Protein AF-A0A7R9A5R8-F1 (afdb_monomer_lite)

InterPro domains:
  IPR000949 ELM2 domain [PF01448] (22-69)
  IPR000949 ELM2 domain [PS51156] (19-114)
  IPR000949 ELM2 domain [SM01189] (21-73)
  IPR009057 Homedomain-like superfamily [SSF46689] (107-167)
  IPR017884 SANT domain [PS51293] (124-168)
  IPR040138 Mesoderm induction early response protein/metastasis-associated protein [PTHR10865] (18-168)

Sequence (168 aa):
MKKSKRGRNSIMGEHSRQTQAMIGPDYQAEIPIGSSSYEEVPSYENEDALMWDPSALAERDVEDYLQQVASSSLTSPTPDIVSYPVPDNEEALYQLLKCGHNTEEALRRRRINPYPRASPLSLWAKEECEAFECGLRMFGKKFYLIQQYKVRTRSIGELINFYYLWKT

Structure (mmCIF, N/CA/C/O backbone):
data_AF-A0A7R9A5R8-F1
#
_entry.id   AF-A0A7R9A5R8-F1
#
loop_
_atom_site.group_PDB
_atom_site.id
_atom_site.type_symbol
_atom_site.label_atom_id
_atom_site.label_alt_id
_atom_site.label_comp_id
_atom_site.label_asym_id
_atom_site.label_entity_id
_atom_site.label_seq_id
_atom_site.pdbx_PDB_ins_code
_atom_site.Cartn_x
_atom_site.Cartn_y
_atom_site.Cartn_z
_atom_site.occupancy
_atom_site.B_iso_or_equiv
_atom_site.auth_seq_id
_atom_site.auth_comp_id
_atom_site.auth_asym_id
_atom_site.auth_atom_id
_atom_site.pdbx_PDB_model_num
ATOM 1 N N . MET A 1 1 ? 35.616 -40.389 -52.845 1.00 40.28 1 MET A N 1
ATOM 2 C CA . MET A 1 1 ? 35.418 -40.319 -51.380 1.00 40.28 1 MET A CA 1
ATOM 3 C C . MET A 1 1 ? 34.883 -38.949 -50.968 1.00 40.28 1 MET A C 1
ATOM 5 O O . MET A 1 1 ? 35.447 -37.935 -51.342 1.00 40.28 1 MET A O 1
ATOM 9 N N . LYS A 1 2 ? 33.750 -38.986 -50.257 1.00 38.41 2 LYS A N 1
ATOM 10 C CA . LYS A 1 2 ? 33.126 -38.043 -49.306 1.00 38.41 2 LYS A CA 1
ATOM 11 C C . LYS A 1 2 ? 33.614 -36.578 -49.266 1.00 38.41 2 LYS A C 1
ATOM 13 O O . LYS A 1 2 ? 34.670 -36.275 -48.722 1.00 38.41 2 LYS A O 1
ATOM 18 N N . LYS A 1 3 ? 32.733 -35.663 -49.695 1.00 34.41 3 LYS A N 1
ATOM 19 C CA . LYS A 1 3 ? 32.699 -34.264 -49.235 1.00 34.41 3 LYS A CA 1
ATOM 20 C C . LYS A 1 3 ? 32.098 -34.231 -47.823 1.00 34.41 3 LYS A C 1
ATOM 22 O O . LYS A 1 3 ? 31.006 -34.748 -47.620 1.00 34.41 3 LYS A O 1
ATOM 27 N N . SER A 1 4 ? 32.791 -33.613 -46.871 1.00 41.12 4 SER A N 1
ATOM 28 C CA . SER A 1 4 ? 32.243 -33.230 -45.566 1.00 41.12 4 SER A CA 1
ATOM 29 C C . SER A 1 4 ? 32.617 -31.776 -45.313 1.00 41.12 4 SER A C 1
ATOM 31 O O . SER A 1 4 ? 33.777 -31.457 -45.061 1.00 41.12 4 SER A O 1
ATOM 33 N N . LYS A 1 5 ? 31.639 -30.877 -45.431 1.00 41.69 5 LYS A N 1
ATOM 34 C CA . LYS A 1 5 ? 31.711 -29.538 -44.851 1.00 41.69 5 LYS A CA 1
ATOM 35 C C . LYS A 1 5 ? 30.394 -29.248 -44.147 1.00 41.69 5 LYS A C 1
ATOM 37 O O . LYS A 1 5 ? 29.316 -29.462 -44.687 1.00 41.69 5 LYS A O 1
ATOM 42 N N . ARG A 1 6 ? 30.573 -28.821 -42.899 1.00 39.94 6 ARG A N 1
ATOM 43 C CA . ARG A 1 6 ? 29.598 -28.432 -41.885 1.00 39.94 6 ARG A CA 1
ATOM 44 C C . ARG A 1 6 ? 28.445 -27.598 -42.442 1.00 39.94 6 ARG A C 1
ATOM 46 O O . ARG A 1 6 ? 28.674 -26.593 -43.101 1.00 39.94 6 ARG A O 1
ATOM 53 N N . GLY A 1 7 ? 27.246 -27.956 -42.000 1.00 33.12 7 GLY A N 1
ATOM 54 C CA . GLY A 1 7 ? 26.079 -27.088 -41.923 1.00 33.12 7 GLY A CA 1
ATOM 55 C C . GLY A 1 7 ? 25.292 -27.445 -40.665 1.00 33.12 7 GLY A C 1
ATOM 56 O O . GLY A 1 7 ? 24.243 -28.067 -40.748 1.00 33.12 7 GLY A O 1
ATOM 57 N N . ARG A 1 8 ? 25.838 -27.134 -39.481 1.00 46.28 8 ARG A N 1
ATOM 58 C CA . ARG A 1 8 ? 25.003 -26.952 -38.288 1.00 46.28 8 ARG A CA 1
ATOM 59 C C . ARG A 1 8 ? 24.544 -25.507 -38.339 1.00 46.28 8 ARG A C 1
ATOM 61 O O . ARG A 1 8 ? 25.403 -24.635 -38.367 1.00 46.28 8 ARG A O 1
ATOM 68 N N . ASN A 1 9 ? 23.236 -25.312 -38.437 1.00 36.28 9 ASN A N 1
ATOM 69 C CA . ASN A 1 9 ? 22.457 -24.270 -37.771 1.00 36.28 9 ASN A CA 1
ATOM 70 C C . ASN A 1 9 ? 21.032 -24.349 -38.323 1.00 36.28 9 ASN A C 1
ATOM 72 O O . ASN A 1 9 ? 20.719 -23.765 -39.352 1.00 36.28 9 ASN A O 1
ATOM 76 N N . SER A 1 10 ? 20.181 -25.096 -37.627 1.00 33.59 10 SER A N 1
ATOM 77 C CA . SER A 1 10 ? 18.735 -24.900 -37.684 1.00 33.59 10 SER A CA 1
ATOM 78 C C . SER A 1 10 ? 18.263 -24.799 -36.242 1.00 33.59 10 SER A C 1
ATOM 80 O O . SER A 1 10 ? 17.743 -25.749 -35.669 1.00 33.59 10 SER A O 1
ATOM 82 N N . ILE A 1 11 ? 18.569 -23.665 -35.617 1.00 50.75 11 ILE A N 1
ATOM 83 C CA . ILE A 1 11 ? 17.882 -23.223 -34.410 1.00 50.75 11 ILE A CA 1
ATOM 84 C C . ILE A 1 11 ? 16.977 -22.110 -34.898 1.00 50.75 11 ILE A C 1
ATOM 86 O O . ILE A 1 11 ? 17.493 -21.088 -35.331 1.00 50.75 11 ILE A O 1
ATOM 90 N N . MET A 1 12 ? 15.680 -22.386 -34.910 1.00 40.03 12 MET A N 1
ATOM 91 C CA . MET A 1 12 ? 14.535 -21.484 -34.737 1.00 40.03 12 MET A CA 1
ATOM 92 C C . MET A 1 12 ? 13.320 -22.414 -34.832 1.00 40.03 12 MET A C 1
ATOM 94 O O . MET A 1 12 ? 12.618 -22.468 -35.835 1.00 40.03 12 MET A O 1
ATOM 98 N N . GLY A 1 13 ? 13.169 -23.268 -33.815 1.00 41.03 13 GLY A N 1
ATOM 99 C CA . GLY A 1 13 ? 11.920 -23.981 -33.597 1.00 41.03 13 GLY A CA 1
ATOM 100 C C . GLY A 1 13 ? 10.942 -22.976 -33.018 1.00 41.03 13 GLY A C 1
ATOM 101 O O . GLY A 1 13 ? 11.102 -22.549 -31.876 1.00 41.03 13 GLY A O 1
ATOM 102 N N . GLU A 1 14 ? 9.993 -22.546 -33.839 1.00 49.47 14 GLU A N 1
ATOM 103 C CA . GLU A 1 14 ? 8.818 -21.807 -33.406 1.00 49.47 14 GLU A CA 1
ATOM 104 C C . GLU A 1 14 ? 8.181 -22.555 -32.230 1.00 49.47 14 GLU A C 1
ATOM 106 O O . GLU A 1 14 ? 7.737 -23.694 -32.373 1.00 49.47 14 GLU A O 1
ATOM 111 N N . HIS A 1 15 ? 8.134 -21.933 -31.051 1.00 53.66 15 HIS A N 1
ATOM 112 C CA . HIS A 1 15 ? 7.271 -22.415 -29.981 1.00 53.66 15 HIS A CA 1
ATOM 113 C C . HIS A 1 15 ? 5.828 -22.130 -30.398 1.00 53.66 15 HIS A C 1
ATOM 115 O O . HIS A 1 15 ? 5.248 -21.102 -30.043 1.00 53.66 15 HIS A O 1
ATOM 121 N N . SER A 1 16 ? 5.251 -23.043 -31.184 1.00 58.38 16 SER A N 1
ATOM 122 C CA . SER A 1 16 ? 3.808 -23.147 -31.340 1.00 58.38 16 SER A CA 1
ATOM 123 C C . SER A 1 16 ? 3.234 -23.232 -29.932 1.00 58.38 16 SER A C 1
ATOM 125 O O . SER A 1 16 ? 3.482 -24.208 -29.220 1.00 58.38 16 SER A O 1
ATOM 127 N N . ARG A 1 17 ? 2.528 -22.189 -29.489 1.00 64.75 17 ARG A N 1
ATOM 128 C CA . ARG A 1 17 ? 1.770 -22.246 -28.241 1.00 64.75 17 ARG A CA 1
ATOM 129 C C . ARG A 1 17 ? 0.797 -23.407 -28.392 1.00 64.75 17 ARG A C 1
ATOM 131 O O . ARG A 1 17 ? -0.148 -23.301 -29.168 1.00 64.75 17 ARG A O 1
ATOM 138 N N . GLN A 1 18 ? 1.071 -24.525 -27.723 1.00 67.38 18 GLN A N 1
ATOM 139 C CA . GLN A 1 18 ? 0.125 -25.626 -27.636 1.00 67.38 18 GLN A CA 1
ATOM 140 C C . GLN A 1 18 ? -1.120 -25.070 -26.949 1.00 67.38 18 GLN A C 1
ATOM 142 O O . GLN A 1 18 ? -1.114 -24.760 -25.764 1.00 67.38 18 GLN A O 1
ATOM 147 N N . THR A 1 19 ? -2.169 -24.859 -27.738 1.00 77.56 19 THR A N 1
ATOM 148 C CA . THR A 1 19 ? -3.493 -24.426 -27.276 1.00 77.56 19 THR A CA 1
ATOM 149 C C . THR A 1 19 ? -4.305 -25.592 -26.715 1.00 77.56 19 THR A C 1
ATOM 151 O O . THR A 1 19 ? -5.432 -25.400 -26.266 1.00 77.56 19 THR A O 1
ATOM 154 N N . GLN A 1 20 ? -3.745 -26.803 -26.753 1.00 83.69 20 GLN A N 1
ATOM 155 C CA . GLN A 1 20 ? -4.365 -28.021 -26.263 1.00 83.69 20 GLN A CA 1
ATOM 156 C C . GLN A 1 20 ? -3.896 -28.317 -24.838 1.00 83.69 20 GLN A C 1
ATOM 158 O O . GLN A 1 20 ? -2.710 -28.201 -24.531 1.00 83.69 20 GLN A O 1
ATOM 163 N N . ALA A 1 21 ? -4.838 -28.710 -23.977 1.00 86.94 21 ALA A N 1
ATOM 164 C CA . ALA A 1 21 ? -4.542 -29.108 -22.608 1.00 86.94 21 ALA A CA 1
ATOM 165 C C . ALA A 1 21 ? -3.580 -30.305 -22.587 1.00 86.94 21 ALA A C 1
ATOM 167 O O . ALA A 1 21 ? -3.807 -31.308 -23.268 1.00 86.94 21 ALA A O 1
ATOM 168 N N . MET A 1 22 ? -2.514 -30.185 -21.800 1.00 90.12 22 MET A N 1
ATOM 169 C CA . MET A 1 22 ? -1.515 -31.235 -21.628 1.00 90.12 22 MET A CA 1
ATOM 170 C C . MET A 1 22 ? -1.990 -32.216 -20.551 1.00 90.12 22 MET A C 1
ATOM 172 O O . MET A 1 22 ? -2.432 -31.803 -19.481 1.00 90.12 22 MET A O 1
ATOM 176 N N . ILE A 1 23 ? -1.928 -33.513 -20.852 1.00 89.56 23 ILE A N 1
ATOM 177 C CA . ILE A 1 23 ? -2.365 -34.603 -19.972 1.00 89.56 23 ILE A CA 1
ATOM 178 C C . ILE A 1 23 ? -1.139 -35.474 -19.697 1.00 89.56 23 ILE A C 1
ATOM 180 O O . ILE A 1 23 ? -0.486 -35.930 -20.634 1.00 89.56 23 ILE A O 1
ATOM 184 N N . GLY A 1 24 ? -0.823 -35.694 -18.426 1.00 88.81 24 GLY A N 1
ATOM 185 C CA . GLY A 1 24 ? 0.308 -36.495 -17.969 1.00 88.81 24 GLY A CA 1
ATOM 186 C C . GLY A 1 24 ? 0.741 -36.096 -16.552 1.00 88.81 24 GLY A C 1
ATOM 187 O O . GLY A 1 24 ? 0.438 -34.980 -16.124 1.00 88.81 24 GLY A O 1
ATOM 188 N N . PRO A 1 25 ? 1.461 -36.971 -15.832 1.00 88.44 25 PRO A N 1
ATOM 189 C CA . PRO A 1 25 ? 1.877 -36.730 -14.447 1.00 88.44 25 PRO A CA 1
ATOM 190 C C . PRO A 1 25 ? 2.702 -35.443 -14.275 1.00 88.44 25 PRO A C 1
ATOM 192 O O . PRO A 1 25 ? 2.619 -34.807 -13.236 1.00 88.44 25 PRO A O 1
ATOM 195 N N . ASP A 1 26 ? 3.413 -35.001 -15.319 1.00 91.69 26 ASP A N 1
ATOM 196 C CA . ASP A 1 26 ? 4.170 -33.738 -15.325 1.00 91.69 26 ASP A CA 1
ATOM 197 C C . ASP A 1 26 ? 3.283 -32.480 -15.460 1.00 91.69 26 ASP A C 1
ATOM 199 O O . ASP A 1 26 ? 3.764 -31.353 -15.340 1.00 91.69 26 ASP A O 1
ATOM 203 N N . TYR A 1 27 ? 1.993 -32.659 -15.754 1.00 90.38 27 TYR A N 1
ATOM 204 C CA . TYR A 1 27 ? 1.015 -31.592 -15.997 1.00 90.38 27 TYR A CA 1
ATOM 205 C C . TYR A 1 27 ? -0.154 -31.604 -15.007 1.00 90.38 27 TYR A C 1
ATOM 207 O O . TYR A 1 27 ? -0.893 -30.624 -14.917 1.00 90.38 27 TYR A O 1
ATOM 215 N N . GLN A 1 28 ? -0.359 -32.709 -14.294 1.00 92.88 28 GLN A N 1
ATOM 216 C CA . GLN A 1 28 ? -1.478 -32.911 -13.379 1.00 92.88 28 GLN A CA 1
ATOM 217 C C . GLN A 1 28 ? -0.984 -32.835 -11.936 1.00 92.88 28 GLN A C 1
ATOM 219 O O . GLN A 1 28 ? 0.064 -33.376 -11.608 1.00 92.88 28 GLN A O 1
ATOM 224 N N . ALA A 1 29 ? -1.746 -32.171 -11.068 1.00 89.44 29 ALA A N 1
ATOM 225 C CA . ALA A 1 29 ? -1.454 -32.169 -9.640 1.00 89.44 29 ALA A CA 1
ATOM 226 C C . ALA A 1 29 ? -1.720 -33.556 -9.037 1.00 89.44 29 ALA A C 1
ATOM 228 O O . ALA A 1 29 ? -2.696 -34.222 -9.397 1.00 89.44 29 ALA A O 1
ATOM 229 N N . GLU A 1 30 ? -0.886 -33.965 -8.085 1.00 86.69 30 GLU A N 1
ATOM 230 C CA . GLU A 1 30 ?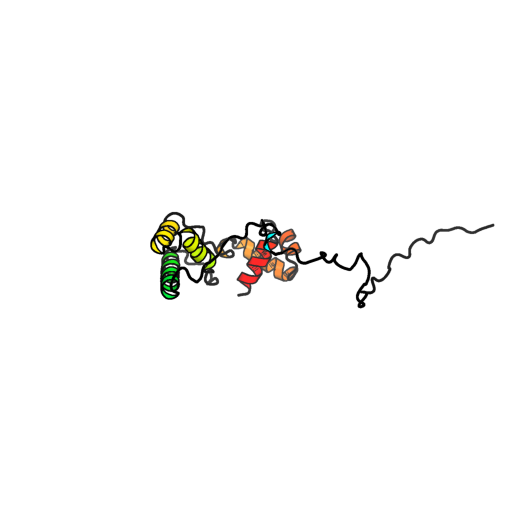 -1.168 -35.130 -7.253 1.00 86.69 30 GLU A CA 1
ATOM 231 C C . GLU A 1 30 ? -2.365 -34.815 -6.355 1.00 86.69 30 GLU A C 1
ATOM 233 O O . GLU A 1 30 ? -2.349 -33.851 -5.590 1.00 86.69 30 GLU A O 1
ATOM 238 N N . ILE A 1 31 ? -3.429 -35.608 -6.480 1.00 82.38 31 ILE A N 1
ATOM 239 C CA . ILE A 1 31 ? -4.629 -35.450 -5.660 1.00 82.38 31 ILE A CA 1
ATOM 240 C C . ILE A 1 31 ? -4.372 -36.169 -4.331 1.00 82.38 31 ILE A C 1
ATOM 242 O O . ILE A 1 31 ? -4.187 -37.391 -4.349 1.00 82.38 31 ILE A O 1
ATOM 246 N N . PRO A 1 32 ? -4.385 -35.463 -3.185 1.00 79.94 32 PRO A N 1
ATOM 247 C CA . PRO A 1 32 ? -4.273 -36.112 -1.885 1.00 79.94 32 PRO A CA 1
ATOM 248 C C . PRO A 1 32 ? -5.404 -37.134 -1.703 1.00 79.94 32 PRO A C 1
ATOM 250 O O . PRO A 1 32 ? -6.574 -36.837 -1.958 1.00 79.94 32 PRO A O 1
ATOM 253 N N . ILE A 1 33 ? -5.059 -38.358 -1.298 1.00 75.88 33 ILE A N 1
ATOM 254 C CA . ILE A 1 33 ? -6.021 -39.457 -1.163 1.00 75.88 33 ILE A CA 1
ATOM 255 C C . ILE A 1 33 ? -6.731 -39.347 0.185 1.00 75.88 33 ILE A C 1
ATOM 257 O O . ILE A 1 33 ? -6.103 -39.500 1.227 1.00 75.88 33 ILE A O 1
ATOM 261 N N . GLY A 1 34 ? -8.056 -39.201 0.143 1.00 62.97 34 GLY A N 1
ATOM 262 C CA . GLY A 1 34 ? -8.928 -39.357 1.305 1.00 62.97 34 GLY A CA 1
ATOM 263 C C . GLY A 1 34 ? -8.985 -38.119 2.195 1.00 62.97 34 GLY A C 1
ATOM 264 O O . GLY A 1 34 ? -7.982 -37.488 2.505 1.00 62.97 34 GLY A O 1
ATOM 265 N N . SER A 1 35 ? -10.201 -37.767 2.599 1.00 62.38 35 SER A N 1
ATOM 266 C CA . SER A 1 35 ? -10.496 -36.709 3.555 1.00 62.38 35 SER A CA 1
ATOM 267 C C . SER A 1 35 ? -9.812 -36.991 4.895 1.00 62.38 35 SER A C 1
ATOM 269 O O . SER A 1 35 ? -10.379 -37.678 5.746 1.00 62.38 35 SER A O 1
ATOM 271 N N . SER A 1 36 ? -8.616 -36.442 5.097 1.00 56.47 36 SER A N 1
ATOM 272 C CA . SER A 1 36 ? -8.190 -36.084 6.446 1.00 56.47 36 SER A CA 1
ATOM 273 C C . SER A 1 36 ? -9.279 -35.164 6.998 1.00 56.47 36 SER A C 1
ATOM 275 O O . SER A 1 36 ? -9.714 -34.231 6.309 1.00 56.47 36 SER A O 1
ATOM 277 N N . SER A 1 37 ? -9.815 -35.467 8.182 1.00 58.94 37 SER A N 1
ATOM 278 C CA . SER A 1 37 ? -10.624 -34.476 8.888 1.00 58.94 37 SER A CA 1
ATOM 279 C C . SER A 1 37 ? -9.786 -33.206 8.953 1.00 58.94 37 SER A C 1
ATOM 281 O O . SER A 1 37 ? -8.609 -33.289 9.288 1.00 58.94 37 SER A O 1
ATOM 283 N N . TYR A 1 38 ? -10.366 -32.043 8.652 1.00 58.06 38 TYR A N 1
ATOM 284 C CA . TYR A 1 38 ? -9.674 -30.748 8.763 1.00 58.06 38 TYR A CA 1
ATOM 285 C C . TYR A 1 38 ? -8.957 -30.558 10.123 1.00 58.06 38 TYR A C 1
ATOM 287 O O . TYR A 1 38 ? -8.088 -29.705 10.236 1.00 58.06 38 TYR A O 1
ATOM 295 N N . GLU A 1 39 ? -9.307 -31.368 11.130 1.00 57.88 39 GLU A N 1
ATOM 296 C CA . GLU A 1 39 ? -8.678 -31.493 12.450 1.00 57.88 39 GLU A CA 1
ATOM 297 C C . GLU A 1 39 ? -7.242 -32.065 12.463 1.00 57.88 39 GLU A C 1
ATOM 299 O O . GLU A 1 39 ? -6.525 -31.837 13.431 1.00 57.88 39 GLU A O 1
ATOM 304 N N . GLU A 1 40 ? -6.803 -32.799 11.433 1.00 56.06 40 GLU A N 1
ATOM 305 C CA . GLU A 1 40 ? -5.461 -33.418 11.360 1.00 56.06 40 GLU A CA 1
ATOM 306 C C . GLU A 1 40 ? -4.465 -32.627 10.500 1.00 56.06 40 GLU A C 1
ATOM 308 O O . GLU A 1 40 ? -3.268 -32.920 10.497 1.00 56.06 40 GLU A O 1
ATOM 313 N N . VAL A 1 41 ? -4.940 -31.607 9.782 1.00 59.97 41 VAL A N 1
ATOM 314 C CA . VAL A 1 41 ? -4.064 -30.637 9.127 1.00 59.97 41 VAL A CA 1
ATOM 315 C C . VAL A 1 41 ? -3.617 -29.663 10.217 1.00 59.97 41 VAL A C 1
ATOM 317 O O . VAL A 1 41 ? -4.485 -29.029 10.822 1.00 59.97 41 VAL A O 1
ATOM 320 N N . PRO A 1 42 ? -2.306 -29.512 10.497 1.00 59.53 42 PRO A N 1
ATOM 321 C CA . PRO A 1 42 ? -1.840 -28.425 11.344 1.00 59.53 42 PRO A CA 1
ATOM 322 C C . PRO A 1 42 ? -2.460 -27.136 10.819 1.00 59.53 42 PRO A C 1
ATOM 324 O O . PRO A 1 42 ? -2.374 -26.863 9.618 1.00 59.53 42 PRO A O 1
ATOM 327 N N . SER A 1 43 ? -3.142 -26.389 11.690 1.00 63.62 43 SER A N 1
ATOM 328 C CA . SER A 1 43 ? -3.658 -25.066 11.349 1.00 63.62 43 SER A CA 1
ATOM 329 C C . SER A 1 43 ? -2.555 -24.322 10.612 1.00 63.62 43 SER A C 1
ATOM 331 O O . SER A 1 43 ? -1.457 -24.225 11.153 1.00 63.62 43 SER A O 1
ATOM 333 N N . TYR A 1 44 ? -2.839 -23.909 9.373 1.00 61.66 44 TYR A N 1
ATOM 334 C CA . TYR A 1 44 ? -1.931 -23.200 8.475 1.00 61.66 44 TYR A CA 1
ATOM 335 C C . TYR A 1 44 ? -0.974 -22.309 9.284 1.00 61.66 44 TYR A C 1
ATOM 337 O O . TYR A 1 44 ? -1.393 -21.296 9.827 1.00 61.66 44 TYR A O 1
ATOM 345 N N . GLU A 1 45 ? 0.285 -22.736 9.433 1.00 62.09 45 GLU A N 1
ATOM 346 C CA . GLU A 1 45 ? 1.262 -22.081 10.325 1.00 62.09 45 GLU A CA 1
ATOM 347 C C . GLU A 1 45 ? 1.815 -20.774 9.744 1.00 62.09 45 GLU A C 1
ATOM 349 O O . GLU A 1 45 ? 2.702 -20.160 10.334 1.00 62.09 45 GLU A O 1
ATOM 354 N N . ASN A 1 46 ? 1.328 -20.331 8.582 1.00 69.00 46 ASN A N 1
ATOM 355 C CA . ASN A 1 46 ? 1.679 -18.992 8.140 1.00 69.00 46 ASN A CA 1
ATOM 356 C C . ASN A 1 46 ? 1.043 -18.000 9.110 1.00 69.00 46 ASN A C 1
ATOM 358 O O . ASN A 1 46 ? -0.126 -18.125 9.473 1.00 69.00 46 ASN A O 1
ATOM 362 N N . GLU A 1 47 ? 1.849 -17.036 9.541 1.00 69.88 47 GLU A N 1
ATOM 363 C CA . GLU A 1 47 ? 1.479 -15.981 10.476 1.00 69.88 47 GLU A CA 1
ATOM 364 C C . GLU A 1 47 ? 0.499 -15.004 9.807 1.00 69.88 47 GLU A C 1
ATOM 366 O O . GLU A 1 47 ? 0.834 -13.854 9.519 1.00 69.88 47 GLU A O 1
ATOM 371 N N . ASP A 1 48 ? -0.716 -15.463 9.509 1.00 81.44 48 ASP A N 1
ATOM 372 C CA . ASP A 1 48 ? -1.795 -14.582 9.095 1.00 81.44 48 ASP A CA 1
ATOM 373 C C . ASP A 1 48 ? -2.021 -13.576 10.230 1.00 81.44 48 ASP A C 1
ATOM 375 O O . ASP A 1 48 ? -2.364 -13.925 11.363 1.00 81.44 48 ASP A O 1
ATOM 379 N N . ALA A 1 49 ? -1.785 -12.302 9.931 1.00 84.25 49 ALA A N 1
ATOM 380 C CA . ALA A 1 49 ? -1.967 -11.222 10.882 1.00 84.25 49 ALA A CA 1
ATOM 381 C C . ALA A 1 49 ? -3.369 -10.629 10.723 1.00 84.25 49 ALA A C 1
ATOM 383 O O . ALA A 1 49 ? -3.766 -10.220 9.630 1.00 84.25 49 ALA A O 1
ATOM 384 N N . LEU A 1 50 ? -4.114 -10.528 11.826 1.00 88.12 50 LEU A N 1
ATOM 385 C CA . LEU A 1 50 ? -5.352 -9.752 11.849 1.00 88.12 50 LEU A CA 1
ATOM 386 C C . LEU A 1 50 ? -5.020 -8.287 11.525 1.00 88.12 50 LEU A C 1
ATOM 388 O O . LEU A 1 50 ? -4.247 -7.658 12.247 1.00 88.12 50 LEU A O 1
ATOM 392 N N . MET A 1 51 ? -5.604 -7.757 10.448 1.00 90.00 51 MET A N 1
ATOM 393 C CA . MET A 1 51 ? -5.394 -6.368 10.011 1.00 90.00 51 MET A CA 1
ATOM 394 C C . MET A 1 51 ? -6.545 -5.434 10.396 1.00 90.00 51 MET A C 1
ATOM 396 O O . MET A 1 51 ? -6.323 -4.240 10.582 1.00 90.00 51 MET A O 1
ATOM 400 N N . TRP A 1 52 ? -7.761 -5.963 10.558 1.00 91.44 52 TRP A N 1
ATOM 401 C CA . TRP A 1 52 ? -8.939 -5.200 10.972 1.00 91.44 52 TRP A CA 1
ATOM 402 C C . TRP A 1 52 ? -10.044 -6.129 11.487 1.00 91.44 52 TRP A C 1
ATOM 404 O O . TRP A 1 52 ? -10.227 -7.218 10.945 1.00 91.44 52 TRP A O 1
ATOM 414 N N . ASP A 1 53 ? -10.802 -5.678 12.488 1.00 90.12 53 ASP A N 1
ATOM 415 C CA . ASP A 1 53 ? -12.017 -6.342 12.969 1.00 90.12 53 ASP A CA 1
ATOM 416 C C . ASP A 1 53 ? -13.212 -5.372 12.877 1.00 90.12 53 ASP A C 1
ATOM 418 O O . ASP A 1 53 ? -13.271 -4.397 13.631 1.00 90.12 53 ASP A O 1
ATOM 422 N N . PRO A 1 54 ? -14.187 -5.614 11.979 1.00 89.56 54 PRO A N 1
ATOM 423 C CA . PRO A 1 54 ? -15.343 -4.735 11.817 1.00 89.56 54 PRO A CA 1
ATOM 424 C C . PRO A 1 54 ? -16.343 -4.818 12.978 1.00 89.56 54 PRO A C 1
ATOM 426 O O . PRO A 1 54 ? -17.231 -3.977 13.064 1.00 89.56 54 PRO A O 1
ATOM 429 N N . SER A 1 55 ? -16.247 -5.830 13.845 1.00 91.25 55 SER A N 1
ATOM 430 C CA . SER A 1 55 ? -17.181 -6.033 14.959 1.00 91.25 55 SER A CA 1
ATOM 431 C C . SER A 1 55 ? -16.764 -5.321 16.247 1.00 91.25 55 SER A C 1
ATOM 433 O O . SER A 1 55 ? -17.554 -5.229 17.187 1.00 91.25 55 SER A O 1
ATOM 435 N N . ALA A 1 56 ? -15.538 -4.796 16.295 1.00 89.25 56 ALA A N 1
ATOM 436 C CA . ALA A 1 56 ? -14.942 -4.287 17.520 1.00 89.25 56 ALA A CA 1
ATOM 437 C C . ALA A 1 56 ? -15.340 -2.843 17.891 1.00 89.25 56 ALA A C 1
ATOM 439 O O . ALA A 1 56 ? -15.248 -2.478 19.062 1.00 89.25 56 ALA A O 1
ATOM 440 N N . LEU A 1 57 ? -15.796 -2.027 16.932 1.00 92.31 57 LEU A N 1
ATOM 441 C CA . LEU A 1 57 ? -16.394 -0.703 17.170 1.00 92.31 57 LEU A CA 1
ATOM 442 C C . LEU A 1 57 ? -17.634 -0.499 16.304 1.00 92.31 57 LEU A C 1
ATOM 444 O O . LEU A 1 57 ? -17.750 -1.068 15.220 1.00 92.31 57 LEU A O 1
ATOM 448 N N . ALA A 1 58 ? -18.519 0.398 16.743 1.00 93.50 58 ALA A N 1
ATOM 449 C CA . ALA A 1 58 ? -19.553 0.931 15.872 1.00 93.50 58 ALA A CA 1
ATOM 450 C C . ALA A 1 58 ? -18.935 1.795 14.759 1.00 93.50 58 ALA A C 1
ATOM 452 O O . ALA A 1 58 ? -17.979 2.536 14.983 1.00 93.50 58 ALA A O 1
ATOM 453 N N . GLU A 1 59 ? -19.535 1.751 13.570 1.00 92.19 59 GLU A N 1
ATOM 454 C CA . GLU A 1 59 ? -19.087 2.501 12.387 1.00 92.19 59 GLU A CA 1
ATOM 455 C C . GLU A 1 59 ? -18.908 4.001 12.672 1.00 92.19 59 GLU A C 1
ATOM 457 O O . GLU A 1 59 ? -17.880 4.577 12.325 1.00 92.19 59 GLU A O 1
ATOM 462 N N . ARG A 1 60 ? -19.845 4.609 13.413 1.00 94.06 60 ARG A N 1
ATOM 463 C CA . ARG A 1 60 ? -19.779 6.025 13.807 1.00 94.06 60 ARG A CA 1
ATOM 464 C C . ARG A 1 60 ? -18.525 6.366 14.619 1.00 94.06 60 ARG A C 1
ATOM 466 O O . ARG A 1 60 ? -17.918 7.404 14.383 1.00 94.06 60 ARG A O 1
ATOM 473 N N . ASP A 1 61 ? -18.118 5.505 15.548 1.00 92.88 61 ASP A N 1
ATOM 474 C CA . ASP A 1 61 ? -16.943 5.767 16.387 1.00 92.88 61 ASP A CA 1
ATOM 475 C C . ASP A 1 61 ? -15.647 5.695 15.563 1.00 92.88 61 ASP A C 1
ATOM 477 O O . ASP A 1 61 ? -14.692 6.438 15.808 1.00 92.88 61 ASP A O 1
ATOM 481 N N . VAL A 1 62 ? -15.622 4.819 14.551 1.00 92.75 62 VAL A N 1
ATOM 482 C CA . VAL A 1 62 ? -14.518 4.718 13.589 1.00 92.75 62 VAL A CA 1
ATOM 483 C C . VAL A 1 62 ? -14.468 5.962 12.700 1.00 92.75 62 VAL A C 1
ATOM 485 O O . VAL A 1 62 ? -13.392 6.531 12.514 1.00 92.75 62 VAL A O 1
ATOM 488 N N . GLU A 1 63 ? -15.609 6.428 12.190 1.00 92.62 63 GLU A N 1
ATOM 489 C CA . GLU A 1 63 ? -15.703 7.666 11.405 1.00 92.62 63 GLU A CA 1
ATOM 490 C C . GLU A 1 63 ? -15.219 8.886 12.199 1.00 92.62 63 GLU A C 1
ATOM 492 O O . GLU A 1 63 ? -14.364 9.638 11.719 1.00 92.62 63 GLU A O 1
ATOM 497 N N . ASP A 1 64 ? -15.703 9.054 13.432 1.00 93.19 64 ASP A N 1
ATOM 498 C CA . ASP A 1 64 ? -15.314 10.155 14.317 1.00 93.19 64 ASP A CA 1
ATOM 499 C C . ASP A 1 64 ? -13.809 10.114 14.628 1.00 93.19 64 ASP A C 1
ATOM 501 O O . ASP A 1 64 ? -13.133 11.151 14.647 1.00 93.19 64 ASP A O 1
ATOM 505 N N . TYR A 1 65 ? -13.245 8.918 14.829 1.00 91.50 65 TYR A N 1
ATOM 506 C CA . TYR A 1 65 ? -11.804 8.728 14.990 1.00 91.50 65 TYR A CA 1
ATOM 507 C C . TYR A 1 65 ? -11.022 9.164 13.740 1.00 91.50 65 TYR A C 1
ATOM 509 O O . TYR A 1 65 ? -10.049 9.921 13.851 1.00 91.50 65 TYR A O 1
ATOM 517 N N . LEU A 1 66 ? -11.451 8.739 12.548 1.00 89.81 66 LEU A N 1
ATOM 518 C CA . LEU A 1 66 ? -10.797 9.087 11.283 1.00 89.81 66 LEU A CA 1
ATOM 519 C C . LEU A 1 66 ? -10.860 10.596 10.995 1.00 89.81 66 LEU A C 1
ATOM 521 O O . LEU A 1 66 ? -9.866 11.184 10.559 1.00 89.81 66 LEU A O 1
ATOM 525 N N . GLN A 1 67 ? -11.975 11.260 11.313 1.00 89.00 67 GLN A N 1
ATOM 526 C CA . GLN A 1 67 ? -12.100 12.717 11.188 1.00 89.00 67 GLN A CA 1
ATOM 527 C C . GLN A 1 67 ? -11.137 13.467 12.120 1.00 89.00 67 GLN A C 1
ATOM 529 O O . GLN A 1 67 ? -10.484 14.435 11.708 1.00 89.00 67 GLN A O 1
ATOM 534 N N . GLN A 1 68 ? -10.990 13.013 13.368 1.00 87.44 68 GLN A N 1
ATOM 535 C CA . GLN A 1 68 ? -10.036 13.593 14.322 1.00 87.44 68 GLN A CA 1
ATOM 536 C C . GLN A 1 68 ? -8.582 13.398 13.871 1.00 87.44 68 GLN A C 1
ATOM 538 O O . GLN A 1 68 ? -7.745 14.303 13.991 1.00 87.44 68 GLN A O 1
ATOM 543 N N . VAL A 1 69 ? -8.289 12.228 13.307 1.00 84.75 69 VAL A N 1
ATOM 544 C CA . VAL A 1 69 ? -7.007 11.878 12.691 1.00 84.75 69 VAL A CA 1
ATOM 545 C C . VAL A 1 69 ? -6.658 12.814 11.526 1.00 84.75 69 VAL A C 1
ATOM 547 O O . VAL A 1 69 ? -5.532 13.332 11.473 1.00 84.75 69 VAL A O 1
ATOM 550 N N . ALA A 1 70 ? -7.611 13.053 10.622 1.00 80.81 70 ALA A N 1
ATOM 551 C CA . ALA A 1 70 ? -7.444 13.924 9.46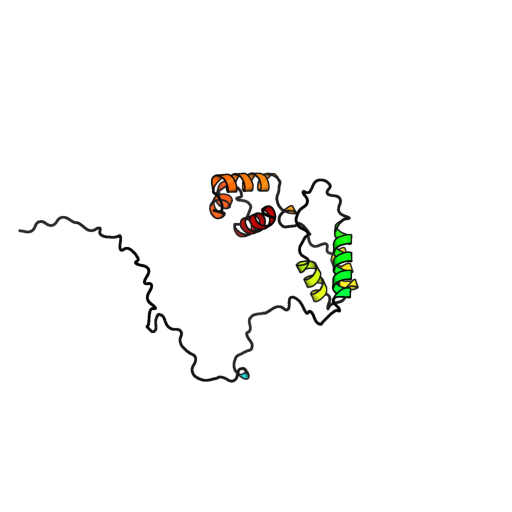2 1.00 80.81 70 ALA A CA 1
ATOM 552 C C . ALA A 1 70 ? -7.251 15.387 9.887 1.00 80.81 70 ALA A C 1
ATOM 554 O O . ALA A 1 70 ? -6.313 16.052 9.443 1.00 80.81 70 ALA A O 1
ATOM 555 N N . SER A 1 71 ? -8.062 15.859 10.838 1.00 79.38 71 SER A N 1
ATOM 556 C CA . SER A 1 71 ? -7.981 17.220 11.387 1.00 79.38 71 SER A CA 1
ATOM 557 C C . SER A 1 71 ? -6.635 17.491 12.065 1.00 79.38 71 SER A C 1
ATOM 559 O O . SER A 1 71 ? -6.035 18.547 11.883 1.00 79.38 71 SER A O 1
ATOM 561 N N . SER A 1 72 ? -6.092 16.493 12.768 1.00 69.00 72 SER A N 1
ATOM 562 C CA . SER A 1 72 ? -4.755 16.557 13.377 1.00 69.00 72 SER A CA 1
ATOM 563 C C . SER A 1 72 ? -3.609 16.485 12.351 1.00 69.00 72 SER A C 1
ATOM 565 O O . SER A 1 72 ? -2.442 16.506 12.734 1.00 69.00 72 SER A O 1
ATOM 567 N N . SER A 1 73 ? -3.891 16.291 11.056 1.00 61.75 73 SER A N 1
ATOM 568 C CA . SER A 1 73 ? -2.894 16.294 9.967 1.00 61.75 73 SER A CA 1
ATOM 569 C C . SER A 1 73 ? -2.658 17.666 9.366 1.00 61.75 73 SER A C 1
ATOM 571 O O . SER A 1 73 ? -1.550 17.963 8.931 1.00 61.75 73 SER A O 1
ATOM 573 N N . LEU A 1 74 ? -3.701 18.490 9.333 1.00 55.91 74 LEU A N 1
ATOM 574 C CA . LEU A 1 74 ? -3.716 19.778 8.642 1.00 55.91 74 LEU A CA 1
ATOM 575 C C . LEU A 1 74 ? -2.920 20.865 9.384 1.00 55.91 74 LEU A C 1
ATOM 577 O O . LEU A 1 74 ? -2.755 21.968 8.879 1.00 55.91 74 LEU A O 1
ATOM 581 N N . THR A 1 75 ? -2.402 20.563 10.576 1.00 47.97 75 THR A N 1
ATOM 582 C CA . THR A 1 75 ? -1.623 21.496 11.399 1.00 47.97 75 THR A CA 1
ATOM 583 C C . THR A 1 75 ? -0.137 21.561 11.026 1.00 47.97 75 THR A C 1
ATOM 585 O O . THR A 1 75 ? 0.600 22.313 11.658 1.00 47.97 75 THR A O 1
ATOM 588 N N . SER A 1 76 ? 0.331 20.799 10.027 1.00 44.34 76 SER A N 1
ATOM 589 C CA . SER A 1 76 ? 1.690 20.936 9.480 1.00 44.34 76 SER A CA 1
ATOM 590 C C . SER A 1 76 ? 1.688 21.919 8.298 1.00 44.34 76 SER A C 1
ATOM 592 O O . SER A 1 76 ? 1.103 21.614 7.260 1.00 44.34 76 SER A O 1
ATOM 594 N N . PRO A 1 77 ? 2.328 23.097 8.421 1.00 38.69 77 PRO A N 1
ATOM 595 C CA . PRO A 1 77 ? 2.330 24.112 7.379 1.00 38.69 77 PRO A CA 1
ATOM 596 C C . PRO A 1 77 ? 3.385 23.766 6.326 1.00 38.69 77 PRO A C 1
ATOM 598 O O . PRO A 1 77 ? 4.554 24.114 6.460 1.00 38.69 77 PRO A O 1
ATOM 601 N N . THR A 1 78 ? 2.977 23.096 5.255 1.00 43.94 78 THR A N 1
ATOM 602 C CA . THR A 1 78 ? 3.745 23.085 4.002 1.00 43.94 78 THR A CA 1
ATOM 603 C C . THR A 1 78 ? 2.873 23.696 2.905 1.00 43.94 78 THR A C 1
ATOM 605 O O . THR A 1 78 ? 1.996 23.007 2.386 1.00 43.94 78 THR A O 1
ATOM 608 N N . PRO A 1 79 ? 3.053 24.991 2.587 1.00 40.78 79 PRO A N 1
ATOM 609 C CA . PRO A 1 79 ? 2.139 25.743 1.726 1.00 40.78 79 PRO A CA 1
ATOM 610 C C . PRO A 1 79 ? 2.270 25.468 0.216 1.00 40.78 79 PRO A C 1
ATOM 612 O O . PRO A 1 79 ? 1.503 26.044 -0.542 1.00 40.78 79 PRO A O 1
ATOM 615 N N . ASP A 1 80 ? 3.169 24.585 -0.234 1.00 43.47 80 ASP A N 1
ATOM 616 C CA . ASP A 1 80 ? 3.484 24.418 -1.671 1.00 43.47 80 ASP A CA 1
ATOM 617 C C . ASP A 1 80 ? 3.286 22.998 -2.221 1.00 43.47 80 ASP A C 1
ATOM 619 O O . ASP A 1 80 ? 3.749 22.648 -3.308 1.00 43.47 80 ASP A O 1
ATOM 623 N N . ILE A 1 81 ? 2.592 22.142 -1.481 1.00 47.72 81 ILE A N 1
ATOM 624 C CA . ILE A 1 81 ? 2.405 20.754 -1.879 1.00 47.72 81 ILE A CA 1
ATOM 625 C C . ILE A 1 81 ? 1.084 20.663 -2.644 1.00 47.72 81 ILE A C 1
ATOM 627 O O . ILE A 1 81 ? 0.002 20.759 -2.069 1.00 47.72 81 ILE A O 1
ATOM 631 N N . VAL A 1 82 ? 1.226 20.530 -3.968 1.00 47.00 82 VAL A N 1
ATOM 632 C CA . VAL A 1 82 ? 0.251 20.018 -4.946 1.00 47.00 82 VAL A CA 1
ATOM 633 C C . VAL A 1 82 ? -0.808 19.170 -4.240 1.00 47.00 82 VAL A C 1
ATOM 635 O O . VAL A 1 82 ? -0.437 18.317 -3.441 1.00 47.00 82 VAL A O 1
ATOM 638 N N . SER A 1 83 ? -2.097 19.416 -4.502 1.00 49.31 83 SER A N 1
ATOM 639 C CA . SER A 1 83 ? -3.228 18.696 -3.893 1.00 49.31 83 SER A CA 1
ATOM 640 C C . SER A 1 83 ? -3.136 17.195 -4.188 1.00 49.31 83 SER A C 1
ATOM 642 O O . SER A 1 83 ? -3.756 16.696 -5.123 1.00 49.31 83 SER A O 1
ATOM 644 N N . TYR A 1 84 ? -2.313 16.488 -3.424 1.00 53.06 84 TYR A N 1
ATOM 645 C CA . TYR A 1 84 ? -2.096 15.063 -3.560 1.00 53.06 84 TYR A CA 1
ATOM 646 C C . TYR A 1 84 ? -3.330 14.319 -3.042 1.00 53.06 84 TYR A C 1
ATOM 648 O O . TYR A 1 84 ? -4.074 14.870 -2.222 1.00 53.06 84 TYR A O 1
ATOM 656 N N . PRO A 1 85 ? -3.566 13.083 -3.514 1.00 55.25 85 PRO A N 1
ATOM 657 C CA . PRO A 1 85 ? -4.689 12.274 -3.066 1.00 55.25 85 PRO A CA 1
ATOM 658 C C . PRO A 1 85 ? -4.758 12.240 -1.541 1.00 55.25 85 PRO A C 1
ATOM 660 O O . PRO A 1 85 ? -3.722 12.150 -0.873 1.00 55.25 85 PRO A O 1
ATOM 663 N N . VAL A 1 86 ? -5.981 12.323 -1.005 1.00 58.16 86 VAL A N 1
ATOM 664 C CA . VAL A 1 86 ? -6.242 12.115 0.424 1.00 58.16 86 VAL A CA 1
ATOM 665 C C . VAL A 1 86 ? -5.507 10.833 0.8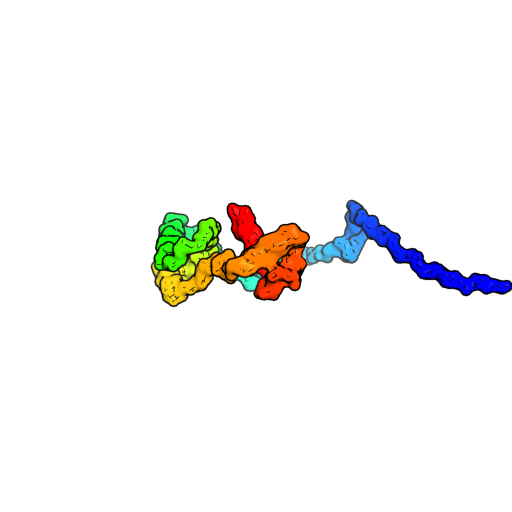35 1.00 58.16 86 VAL A C 1
ATOM 667 O O . VAL A 1 86 ? -5.721 9.810 0.181 1.00 58.16 86 VAL A O 1
ATOM 670 N N . PRO A 1 87 ? -4.609 10.881 1.840 1.00 66.50 87 PRO A N 1
ATOM 671 C CA . PRO A 1 87 ? -3.914 9.688 2.307 1.00 66.50 87 PRO A CA 1
ATOM 672 C C . PRO A 1 87 ? -4.923 8.584 2.630 1.00 66.50 87 PRO A C 1
ATOM 674 O O . PRO A 1 87 ? -6.012 8.883 3.126 1.00 66.50 87 PRO A O 1
ATOM 677 N N . ASP A 1 88 ? -4.576 7.327 2.356 1.00 73.31 88 ASP A N 1
ATOM 678 C CA . ASP A 1 88 ? -5.411 6.212 2.795 1.00 73.31 88 ASP A CA 1
ATOM 679 C C . ASP A 1 88 ? -5.557 6.193 4.331 1.00 73.31 88 ASP A C 1
ATOM 681 O O . ASP A 1 88 ? -4.785 6.790 5.089 1.00 73.31 88 ASP A O 1
ATOM 685 N N . ASN A 1 89 ? -6.618 5.534 4.800 1.00 84.50 89 ASN A N 1
ATOM 686 C CA . ASN A 1 89 ? -6.918 5.405 6.226 1.00 84.50 89 ASN A CA 1
ATOM 687 C C . ASN A 1 89 ? -6.304 4.136 6.844 1.00 84.50 89 ASN A C 1
ATOM 689 O O . ASN A 1 89 ? -6.533 3.874 8.024 1.00 84.50 89 ASN A O 1
ATOM 693 N N . GLU A 1 90 ? -5.540 3.351 6.076 1.00 86.19 90 GLU A N 1
ATOM 694 C CA . GLU A 1 90 ? -5.052 2.024 6.475 1.00 86.19 90 GLU A CA 1
ATOM 695 C C . GLU A 1 90 ? -4.215 2.097 7.755 1.00 86.19 90 GLU A C 1
ATOM 697 O O . GLU A 1 90 ? -4.514 1.423 8.739 1.00 86.19 90 GLU A O 1
ATOM 702 N N . GLU A 1 91 ? -3.239 3.004 7.796 1.00 85.12 91 GLU A N 1
ATOM 703 C CA . GLU A 1 91 ? -2.357 3.166 8.956 1.00 85.12 91 GLU A CA 1
ATOM 704 C C . GLU A 1 91 ? -3.122 3.616 10.212 1.00 85.12 91 GLU A C 1
ATOM 706 O O . GLU A 1 91 ? -2.827 3.193 11.332 1.00 85.12 91 GLU A O 1
ATOM 711 N N . ALA A 1 92 ? -4.142 4.467 10.047 1.00 87.62 92 ALA A N 1
ATOM 712 C CA . ALA A 1 92 ? -4.966 4.922 11.164 1.00 87.62 92 ALA A CA 1
ATOM 713 C C . ALA A 1 92 ? -5.776 3.763 11.763 1.00 87.62 92 ALA A C 1
ATOM 715 O O . ALA A 1 92 ? -5.825 3.603 12.984 1.00 87.62 92 ALA A O 1
ATOM 716 N N . LEU A 1 93 ? -6.373 2.938 10.905 1.00 90.88 93 LEU A N 1
ATOM 717 C CA . LEU A 1 93 ? -7.149 1.769 11.311 1.00 90.88 93 LEU A CA 1
ATOM 718 C C . LEU A 1 93 ? -6.256 0.689 11.931 1.00 90.88 93 LEU A C 1
ATOM 720 O O . LEU A 1 93 ? -6.604 0.116 12.963 1.00 90.88 93 LEU A O 1
ATOM 724 N N . TYR A 1 94 ? -5.062 0.474 11.383 1.00 89.88 94 TYR A N 1
ATOM 725 C CA . TYR A 1 94 ? -4.100 -0.467 11.945 1.00 89.88 94 TYR A CA 1
ATOM 726 C C . TYR A 1 94 ? -3.589 -0.025 13.325 1.00 89.88 94 TYR A C 1
ATOM 728 O O . TYR A 1 94 ? -3.466 -0.832 14.252 1.00 89.88 94 TYR A O 1
ATOM 736 N N . GLN A 1 95 ? -3.356 1.277 13.517 1.00 89.25 95 GLN A N 1
ATOM 737 C CA . GLN A 1 95 ? -3.020 1.825 14.829 1.00 89.25 95 GLN A CA 1
ATOM 738 C C . GLN A 1 95 ? -4.170 1.661 15.835 1.00 89.25 95 GLN A C 1
ATOM 740 O O . GLN A 1 95 ? -3.904 1.401 17.013 1.00 89.25 95 GLN A O 1
ATOM 745 N N . LEU A 1 96 ? -5.425 1.792 15.391 1.00 92.06 96 LEU A N 1
ATOM 746 C CA . LEU A 1 96 ? -6.609 1.549 16.216 1.00 92.06 96 LEU A CA 1
ATOM 747 C C . LEU A 1 96 ? -6.689 0.079 16.656 1.00 92.06 96 LEU A C 1
ATOM 749 O O . LEU A 1 96 ? -6.865 -0.186 17.848 1.00 92.06 96 LEU A O 1
ATOM 753 N N . LEU A 1 97 ? -6.441 -0.864 15.742 1.00 92.12 97 LEU A N 1
ATOM 754 C CA . LEU A 1 97 ? -6.357 -2.292 16.056 1.00 92.12 97 LEU A CA 1
ATOM 755 C C . LEU A 1 97 ? -5.247 -2.586 17.081 1.00 92.12 97 LEU A C 1
ATOM 757 O O . LEU A 1 97 ? -5.487 -3.251 18.088 1.00 92.12 97 LEU A O 1
ATOM 761 N N . LYS A 1 98 ? -4.044 -2.027 16.891 1.00 90.31 98 LYS A N 1
ATOM 762 C CA . LYS A 1 98 ? -2.913 -2.166 17.836 1.00 90.31 98 LYS A CA 1
ATOM 763 C C . LYS A 1 98 ? -3.184 -1.592 19.227 1.00 90.31 98 LYS A C 1
ATOM 765 O O . LYS A 1 98 ? -2.500 -1.951 20.188 1.00 90.31 98 LYS A O 1
ATOM 770 N N . CYS A 1 99 ? -4.130 -0.667 19.338 1.00 90.81 99 CYS A N 1
ATOM 771 C CA . CYS A 1 99 ? -4.589 -0.115 20.609 1.00 90.81 99 CYS A CA 1
ATOM 772 C C . CYS A 1 99 ? -5.776 -0.884 21.201 1.00 90.81 99 CYS A C 1
ATOM 774 O O . CYS A 1 99 ? -6.363 -0.412 22.172 1.00 90.81 99 CYS A O 1
ATOM 776 N N . GLY A 1 100 ? -6.137 -2.039 20.632 1.00 90.81 100 GLY A N 1
ATOM 777 C CA . GLY A 1 100 ? -7.280 -2.823 21.080 1.00 90.81 100 GLY A CA 1
ATOM 778 C C . GLY A 1 100 ? -8.586 -2.055 20.926 1.00 90.81 100 GLY A C 1
ATOM 779 O O . GLY A 1 100 ? -9.415 -2.101 21.828 1.00 90.81 100 GLY A O 1
ATOM 780 N N . HIS A 1 101 ? -8.741 -1.310 19.824 1.00 91.06 101 HIS A N 1
ATOM 781 C CA . HIS A 1 101 ? -9.970 -0.587 19.493 1.00 91.06 101 HIS A CA 1
ATOM 782 C C . HIS A 1 101 ? -10.299 0.601 20.419 1.00 91.06 101 HIS A C 1
ATOM 784 O O . HIS A 1 101 ? -11.393 1.157 20.381 1.00 91.06 101 HIS A O 1
ATOM 790 N N . ASN A 1 102 ? -9.321 1.065 21.205 1.00 91.38 102 ASN A N 1
ATOM 791 C CA . ASN A 1 102 ? -9.441 2.280 22.006 1.00 91.38 102 ASN A CA 1
ATOM 792 C C . ASN A 1 102 ? -9.031 3.518 21.187 1.00 91.38 102 ASN A C 1
ATOM 794 O O . ASN A 1 102 ? -7.848 3.724 20.890 1.00 91.38 102 ASN A O 1
ATOM 798 N N . THR A 1 103 ? -10.012 4.356 20.844 1.00 91.69 103 THR A N 1
ATOM 799 C CA . THR A 1 103 ? -9.825 5.566 20.028 1.00 91.69 103 THR A CA 1
ATOM 800 C C . THR A 1 103 ? -8.930 6.603 20.707 1.00 91.69 103 THR A C 1
ATOM 802 O O . THR A 1 103 ? -8.060 7.186 20.056 1.00 91.69 103 THR A O 1
ATOM 805 N N . GLU A 1 104 ? -9.068 6.801 22.018 1.00 90.44 104 GLU A N 1
ATOM 806 C CA . GLU A 1 104 ? -8.289 7.779 22.783 1.00 90.44 104 GLU A CA 1
ATOM 807 C C . GLU A 1 104 ? -6.809 7.382 22.864 1.00 90.44 104 GLU A C 1
ATOM 809 O O . GLU A 1 104 ? -5.919 8.192 22.581 1.00 90.44 104 GLU A O 1
ATOM 814 N N . GLU A 1 105 ? -6.529 6.112 23.162 1.00 89.50 105 GLU A N 1
ATOM 815 C CA . GLU A 1 105 ? -5.159 5.596 23.216 1.00 89.50 105 GLU A CA 1
ATOM 816 C C . GLU A 1 105 ? -4.505 5.599 21.825 1.00 89.50 105 GLU A C 1
ATOM 818 O O . GLU A 1 105 ? -3.330 5.953 21.692 1.00 89.50 105 GLU A O 1
ATOM 823 N N . ALA A 1 106 ? -5.260 5.279 20.767 1.00 89.62 106 ALA A N 1
ATOM 824 C CA . ALA A 1 106 ? -4.785 5.371 19.386 1.00 89.62 106 ALA A CA 1
ATOM 825 C C . ALA A 1 10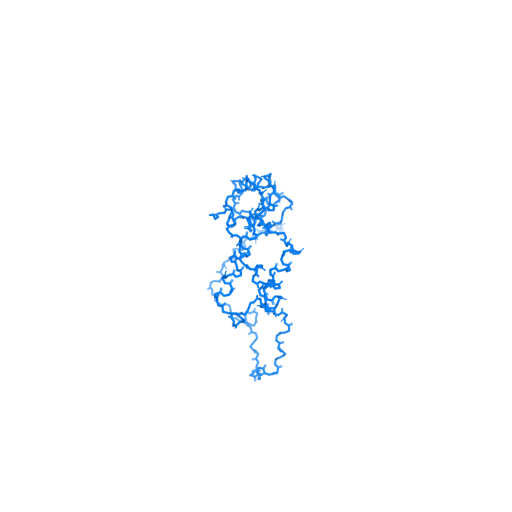6 ? -4.416 6.810 18.991 1.00 89.62 106 ALA A C 1
ATOM 827 O O . ALA A 1 106 ? -3.345 7.039 18.420 1.00 89.62 106 ALA A O 1
ATOM 828 N N . LEU A 1 107 ? -5.249 7.797 19.342 1.00 88.94 107 LEU A N 1
ATOM 829 C CA . LEU A 1 107 ? -4.952 9.215 19.114 1.00 88.94 107 LEU A CA 1
ATOM 830 C C . LEU A 1 107 ? -3.730 9.675 19.917 1.00 88.94 107 LEU A C 1
ATOM 832 O O . LEU A 1 107 ? -2.863 10.371 19.381 1.00 88.94 107 LEU A O 1
ATOM 836 N N . ARG A 1 108 ? -3.622 9.269 21.186 1.00 87.50 108 ARG A N 1
ATOM 837 C CA . ARG A 1 108 ? -2.484 9.608 22.050 1.00 87.50 108 ARG A CA 1
ATOM 838 C C . ARG A 1 108 ? -1.171 9.060 21.491 1.00 87.50 108 ARG A C 1
ATOM 840 O O . ARG A 1 108 ? -0.205 9.815 21.375 1.00 87.50 108 ARG A O 1
ATOM 847 N N . ARG A 1 109 ? -1.128 7.780 21.101 1.00 85.25 109 ARG A N 1
ATOM 848 C CA . ARG A 1 109 ? 0.075 7.156 20.515 1.00 85.25 109 ARG A CA 1
ATOM 849 C C . ARG A 1 109 ? 0.499 7.836 19.224 1.00 85.25 109 ARG A C 1
ATOM 851 O O . ARG A 1 109 ? 1.681 8.118 19.054 1.00 85.25 109 ARG A O 1
ATOM 858 N N . ARG A 1 110 ? -0.461 8.182 18.368 1.00 79.00 110 ARG A N 1
ATOM 859 C CA . ARG A 1 110 ? -0.202 8.899 17.116 1.00 79.00 110 ARG A CA 1
ATOM 860 C C . ARG A 1 110 ? 0.390 10.296 17.331 1.00 79.00 110 ARG A C 1
ATOM 862 O O . ARG A 1 110 ? 1.204 10.739 16.528 1.00 79.00 110 ARG A O 1
ATOM 869 N N . ARG A 1 111 ? -0.003 11.001 18.398 1.00 81.12 111 ARG A N 1
ATOM 870 C CA . ARG A 1 111 ? 0.568 12.317 18.747 1.00 81.12 111 ARG A CA 1
ATOM 871 C C . ARG A 1 111 ? 2.025 12.219 19.204 1.00 81.12 111 ARG A C 1
ATOM 873 O O . ARG A 1 111 ? 2.798 13.132 18.941 1.00 81.12 111 ARG A O 1
ATOM 880 N N . ILE A 1 112 ? 2.382 11.136 19.894 1.00 80.06 112 ILE A N 1
ATOM 881 C CA . ILE A 1 112 ? 3.723 10.929 20.467 1.00 80.06 112 ILE A CA 1
ATOM 882 C C . ILE A 1 112 ? 4.686 10.343 19.434 1.00 80.06 112 ILE A C 1
ATOM 884 O O . ILE A 1 112 ? 5.842 10.749 19.376 1.00 80.06 112 ILE A O 1
ATOM 888 N N . ASN A 1 113 ? 4.206 9.410 18.615 1.00 73.94 113 ASN A N 1
ATOM 889 C CA . ASN A 1 113 ? 4.947 8.842 17.501 1.00 73.94 113 ASN A CA 1
ATOM 890 C C . ASN A 1 113 ? 4.232 9.203 16.194 1.00 73.94 113 ASN A C 1
ATOM 892 O O . ASN A 1 113 ? 3.467 8.385 15.670 1.00 73.94 113 ASN A O 1
ATOM 896 N N . PRO A 1 114 ? 4.423 10.431 15.680 1.00 66.44 114 PRO A N 1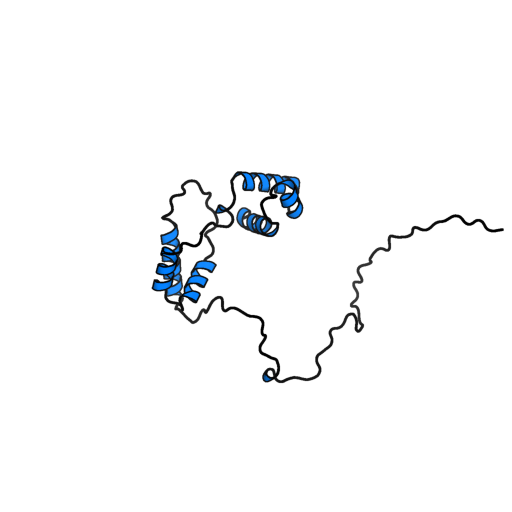
ATOM 897 C CA . PRO A 1 114 ? 3.957 10.767 14.352 1.00 66.44 114 PRO A CA 1
ATOM 898 C C . PRO A 1 114 ? 4.773 9.932 13.364 1.00 66.44 114 PRO A C 1
ATOM 900 O O . PRO A 1 114 ? 5.869 10.324 12.966 1.00 66.44 114 PRO A O 1
ATOM 903 N N . TYR A 1 115 ? 4.252 8.764 12.982 1.00 60.75 115 TYR A N 1
ATOM 904 C CA . TYR A 1 115 ? 4.782 8.030 11.839 1.00 60.75 115 TYR A CA 1
ATOM 905 C C . TYR A 1 115 ? 4.880 9.007 10.663 1.00 60.75 115 TYR A C 1
ATOM 907 O O . TYR A 1 115 ? 3.962 9.822 10.485 1.00 60.75 115 TYR A O 1
ATOM 915 N N . PRO A 1 116 ? 5.985 8.998 9.898 1.00 55.38 116 PRO A N 1
ATOM 916 C CA . PRO A 1 116 ? 6.152 9.925 8.794 1.00 55.38 116 PRO A CA 1
ATOM 917 C C . PRO A 1 116 ? 4.993 9.736 7.814 1.00 55.38 116 PRO A C 1
ATOM 919 O O . PRO A 1 116 ? 4.952 8.779 7.051 1.00 55.38 116 PRO A O 1
ATOM 922 N N . ARG A 1 117 ? 4.048 10.684 7.839 1.00 54.94 117 ARG A N 1
ATOM 923 C CA . ARG A 1 117 ? 2.871 10.761 6.955 1.00 54.94 117 ARG A CA 1
ATOM 924 C C . ARG A 1 117 ? 3.245 11.195 5.546 1.00 54.94 117 ARG A C 1
ATOM 926 O O . ARG A 1 117 ? 2.460 11.849 4.861 1.00 54.94 117 ARG A O 1
ATOM 933 N N . ALA A 1 118 ? 4.484 10.956 5.150 1.00 54.16 118 ALA A N 1
ATOM 934 C CA . ALA A 1 118 ? 4.894 11.325 3.829 1.00 54.16 118 ALA A CA 1
ATOM 935 C C . ALA A 1 118 ? 4.176 10.343 2.905 1.00 54.16 118 ALA A C 1
ATOM 937 O O . ALA A 1 118 ? 4.556 9.178 2.806 1.00 54.16 118 ALA A O 1
ATOM 938 N N . SER A 1 119 ? 3.094 10.825 2.276 1.00 56.47 119 SER A N 1
ATOM 939 C CA . SER A 1 119 ? 2.528 10.187 1.089 1.00 56.47 119 SER A CA 1
ATOM 940 C C . SER A 1 119 ? 3.704 9.733 0.229 1.00 56.47 119 SER A C 1
ATOM 942 O O . SER A 1 119 ? 4.690 10.477 0.146 1.00 56.47 119 SER A O 1
ATOM 944 N N . PRO A 1 120 ? 3.654 8.560 -0.418 1.00 56.00 120 PRO A N 1
ATOM 945 C CA . PRO A 1 120 ? 4.758 8.126 -1.253 1.00 56.00 120 PRO A CA 1
ATOM 946 C C . PRO A 1 120 ? 5.167 9.202 -2.265 1.00 56.00 120 PRO A C 1
ATOM 948 O O . PRO A 1 120 ? 6.330 9.234 -2.613 1.00 56.00 120 PRO A O 1
ATOM 951 N N . LEU A 1 121 ? 4.274 10.130 -2.648 1.00 56.31 121 LEU A N 1
ATOM 952 C CA . LEU A 1 121 ? 4.579 11.330 -3.442 1.00 56.31 121 LEU A CA 1
ATOM 953 C C . LEU A 1 121 ? 5.336 12.434 -2.677 1.00 56.31 121 LEU A C 1
ATOM 955 O O . LEU A 1 121 ? 6.242 13.053 -3.221 1.00 56.31 121 LEU A O 1
ATOM 959 N N . SER A 1 122 ? 4.999 12.676 -1.408 1.00 59.31 122 SER A N 1
ATOM 960 C CA . SER A 1 122 ? 5.694 13.633 -0.532 1.00 59.31 122 SER A CA 1
ATOM 961 C C . SER A 1 122 ? 7.131 13.210 -0.206 1.00 59.31 122 SER A C 1
ATOM 963 O O . SER A 1 122 ? 7.914 14.042 0.246 1.00 59.31 122 SER A O 1
ATOM 965 N N . LEU A 1 123 ? 7.473 11.933 -0.402 1.00 70.50 123 LEU A N 1
ATOM 966 C CA . LEU A 1 123 ? 8.832 11.412 -0.243 1.00 70.50 123 LEU A CA 1
ATOM 967 C C . LEU A 1 123 ? 9.721 11.643 -1.471 1.00 70.50 123 LEU A C 1
ATOM 969 O O . LEU A 1 123 ? 10.904 11.309 -1.398 1.00 70.50 123 LEU A O 1
ATOM 973 N N . TRP A 1 124 ? 9.185 12.146 -2.589 1.00 78.69 124 TRP A N 1
ATOM 974 C CA . TRP A 1 124 ? 9.944 12.331 -3.829 1.00 78.69 124 TRP A CA 1
ATOM 975 C C . TRP A 1 124 ? 10.457 13.758 -3.930 1.00 78.69 124 TRP A C 1
ATOM 977 O O . TRP A 1 124 ? 9.696 14.720 -3.822 1.00 78.69 124 TRP A O 1
ATOM 987 N N . ALA A 1 125 ? 11.761 13.895 -4.162 1.00 83.06 125 ALA A N 1
ATOM 988 C CA . ALA A 1 125 ? 12.335 15.197 -4.461 1.00 83.06 125 ALA A CA 1
ATOM 989 C C . ALA A 1 125 ? 11.827 15.692 -5.825 1.00 83.06 125 ALA A C 1
ATOM 991 O O . ALA A 1 125 ? 11.527 14.895 -6.720 1.00 83.06 125 ALA A O 1
ATOM 992 N N . LYS A 1 126 ? 11.764 17.014 -6.016 1.00 84.19 126 LYS A N 1
ATOM 993 C CA . LYS A 1 126 ? 11.307 17.613 -7.279 1.00 84.19 126 LYS A CA 1
ATOM 994 C C . LYS A 1 126 ? 12.115 17.088 -8.471 1.00 84.19 126 LYS A C 1
ATOM 996 O O . LYS A 1 126 ? 11.553 16.779 -9.518 1.00 84.19 126 LYS A O 1
ATOM 1001 N N . GLU A 1 127 ? 13.417 16.911 -8.279 1.00 86.69 127 GLU A N 1
ATOM 1002 C CA . GLU A 1 127 ? 14.342 16.370 -9.270 1.00 86.69 127 GLU A CA 1
ATOM 1003 C C . GLU A 1 127 ? 14.007 14.913 -9.635 1.00 86.69 127 GLU A C 1
ATOM 1005 O O . GLU A 1 127 ? 14.128 14.521 -10.796 1.00 86.69 127 GLU A O 1
ATOM 1010 N N . GLU A 1 128 ? 13.550 14.106 -8.668 1.00 87.69 128 GLU A N 1
ATOM 1011 C CA . GLU A 1 128 ? 13.115 12.722 -8.903 1.00 87.69 128 GLU A CA 1
ATOM 1012 C C . GLU A 1 128 ? 11.802 12.680 -9.696 1.00 87.69 128 GLU A C 1
ATOM 1014 O O . GLU A 1 128 ? 11.670 11.860 -10.609 1.00 87.69 128 GLU A O 1
ATOM 1019 N N . CYS A 1 129 ? 10.865 13.592 -9.409 1.00 86.94 129 CYS A N 1
ATOM 1020 C CA . CYS A 1 129 ? 9.622 13.747 -10.169 1.00 86.94 129 CYS A CA 1
ATOM 1021 C C . CYS A 1 129 ? 9.901 14.138 -11.630 1.00 86.94 129 CYS A C 1
ATOM 1023 O O . CYS A 1 129 ? 9.409 13.490 -12.555 1.00 86.94 129 CYS A O 1
ATOM 1025 N N . GLU A 1 130 ? 10.750 15.142 -11.859 1.00 90.06 130 GLU A N 1
ATOM 1026 C CA . GLU A 1 130 ? 11.134 15.576 -13.210 1.00 90.06 130 GLU A CA 1
ATOM 1027 C C . GLU A 1 130 ? 11.863 14.461 -13.982 1.00 90.06 130 GLU A C 1
ATOM 1029 O O . GLU A 1 130 ? 11.592 14.213 -15.165 1.00 90.06 130 GLU A O 1
ATOM 1034 N N . ALA A 1 131 ? 12.767 13.737 -13.312 1.00 90.12 131 ALA A N 1
ATOM 1035 C CA . ALA A 1 131 ? 13.466 12.596 -13.894 1.00 90.12 131 ALA A CA 1
ATOM 1036 C C . ALA A 1 131 ? 12.502 11.456 -14.258 1.00 90.12 131 ALA A C 1
ATOM 1038 O O . ALA A 1 131 ?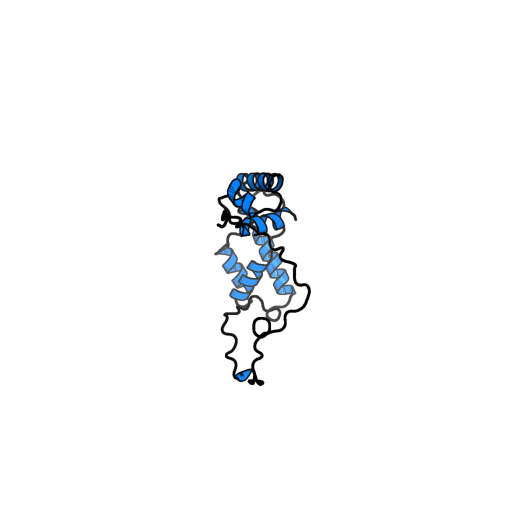 12.655 10.842 -15.324 1.00 90.12 131 ALA A O 1
ATOM 1039 N N . PHE A 1 132 ? 11.497 11.199 -13.417 1.00 91.06 132 PHE A N 1
ATOM 1040 C CA . PHE A 1 132 ? 10.451 10.217 -13.675 1.00 91.06 132 PHE A CA 1
ATOM 1041 C C . PHE A 1 132 ? 9.602 10.588 -14.892 1.00 91.06 132 PHE A C 1
ATOM 1043 O O . PHE A 1 132 ? 9.458 9.766 -15.796 1.00 91.06 132 PHE A O 1
ATOM 1050 N N . GLU A 1 133 ? 9.103 11.823 -14.976 1.00 91.31 133 GLU A N 1
ATOM 1051 C CA . GLU A 1 133 ? 8.309 12.293 -16.119 1.00 91.31 133 GLU A CA 1
ATOM 1052 C C . GLU A 1 133 ? 9.100 12.232 -17.430 1.00 91.31 133 GLU A C 1
ATOM 1054 O O . GLU A 1 133 ? 8.596 11.790 -18.469 1.00 91.31 133 GLU A O 1
ATOM 1059 N N . CYS A 1 134 ? 10.373 12.633 -17.382 1.00 92.25 134 CYS A N 1
ATOM 1060 C CA . CYS A 1 134 ? 11.292 12.516 -18.507 1.00 92.25 134 CYS A CA 1
ATOM 1061 C C . CYS A 1 134 ? 11.453 11.046 -18.935 1.00 92.25 134 CYS A C 1
ATOM 1063 O O . CYS A 1 134 ? 11.356 10.721 -20.122 1.00 92.25 134 CYS A O 1
ATOM 1065 N N . GLY A 1 135 ? 11.657 10.144 -17.971 1.00 91.88 135 GLY A N 1
ATOM 1066 C CA . GLY A 1 135 ? 11.756 8.706 -18.208 1.00 91.88 135 GLY A CA 1
ATOM 1067 C C . GLY A 1 135 ? 10.478 8.108 -18.793 1.00 91.88 135 GLY A C 1
ATOM 1068 O O . GLY A 1 135 ? 10.555 7.339 -19.751 1.00 91.88 135 GLY A O 1
ATOM 1069 N N . LEU A 1 136 ? 9.313 8.505 -18.283 1.00 93.56 136 LEU A N 1
ATOM 1070 C CA . LEU A 1 136 ? 8.009 8.055 -18.764 1.00 93.56 136 LEU A CA 1
ATOM 1071 C C . LEU A 1 136 ? 7.764 8.505 -20.212 1.00 93.56 136 LEU A C 1
ATOM 1073 O O . LEU A 1 136 ? 7.268 7.721 -21.019 1.00 93.56 136 LEU A O 1
ATOM 1077 N N . ARG A 1 137 ? 8.186 9.726 -20.575 1.00 93.81 137 ARG A N 1
ATOM 1078 C CA . ARG A 1 137 ? 8.096 10.248 -21.950 1.00 93.81 137 ARG A CA 1
ATOM 1079 C C . ARG A 1 137 ? 9.015 9.512 -22.930 1.00 93.81 137 ARG A C 1
ATOM 1081 O O . ARG A 1 137 ? 8.626 9.305 -24.073 1.00 93.81 137 ARG A O 1
ATOM 1088 N N . MET A 1 138 ? 10.218 9.117 -22.505 1.00 93.38 138 MET A N 1
ATOM 1089 C CA . MET A 1 138 ? 11.191 8.446 -23.383 1.00 93.38 138 MET A CA 1
ATOM 1090 C C . MET A 1 138 ? 10.996 6.935 -23.492 1.00 93.38 138 MET A C 1
ATOM 1092 O O . MET A 1 138 ? 11.141 6.371 -24.574 1.00 93.38 138 MET A O 1
ATOM 1096 N N . PHE A 1 139 ? 10.698 6.265 -22.380 1.00 92.19 139 PHE A N 1
ATOM 1097 C CA . PHE A 1 139 ? 10.669 4.803 -22.302 1.00 92.19 139 PHE A CA 1
ATOM 1098 C C . PHE A 1 139 ? 9.250 4.232 -22.167 1.00 92.19 139 PHE A C 1
ATOM 1100 O O . PHE A 1 139 ? 9.072 3.011 -22.228 1.00 92.19 139 PHE A O 1
ATOM 1107 N N . GLY A 1 140 ? 8.232 5.083 -22.000 1.00 91.75 140 GLY A N 1
ATOM 1108 C CA . GLY A 1 140 ? 6.869 4.656 -21.699 1.00 91.75 140 GLY A CA 1
ATOM 1109 C C . GLY A 1 140 ? 6.798 3.950 -20.345 1.00 91.75 140 GLY A C 1
ATOM 1110 O O . GLY A 1 140 ? 7.570 4.234 -19.439 1.00 91.75 140 GLY A O 1
ATOM 1111 N N . LYS A 1 141 ? 5.916 2.955 -20.205 1.00 92.25 141 LYS A N 1
ATOM 1112 C CA . LYS A 1 141 ? 5.721 2.198 -18.948 1.00 92.25 141 LYS A CA 1
ATOM 1113 C C . LYS A 1 141 ? 6.791 1.129 -18.681 1.00 92.25 141 LYS A C 1
ATOM 1115 O O . LYS A 1 141 ? 6.559 0.169 -17.951 1.00 92.25 141 LYS A O 1
ATOM 1120 N N . LYS A 1 142 ? 7.969 1.249 -19.295 1.00 93.31 142 LYS A N 1
ATOM 1121 C CA . LYS A 1 142 ? 9.105 0.351 -19.052 1.00 93.31 142 LYS A CA 1
ATOM 1122 C C . LYS A 1 142 ? 9.850 0.818 -17.802 1.00 93.31 142 LYS A C 1
ATOM 1124 O O . LYS A 1 142 ? 10.944 1.369 -17.894 1.00 93.31 142 LYS A O 1
ATOM 1129 N N . PHE A 1 143 ? 9.247 0.603 -16.632 1.00 92.56 143 PHE A N 1
ATOM 1130 C CA . PHE A 1 143 ? 9.750 1.115 -15.349 1.00 92.56 143 PHE A CA 1
ATOM 1131 C C . PHE A 1 143 ? 11.179 0.668 -15.024 1.00 92.56 143 PHE A C 1
ATOM 1133 O O . PHE A 1 143 ? 11.935 1.443 -14.451 1.00 92.56 143 PHE A O 1
ATOM 1140 N N . TYR A 1 144 ? 11.594 -0.522 -15.470 1.00 94.12 144 TYR A N 1
ATOM 1141 C CA . TYR A 1 144 ? 12.979 -0.976 -15.318 1.00 94.12 144 TYR A CA 1
ATOM 1142 C C . TYR A 1 144 ? 13.989 -0.069 -16.052 1.00 94.12 144 TYR A C 1
ATOM 1144 O O . TYR A 1 144 ? 15.065 0.188 -15.524 1.00 94.12 144 TYR A O 1
ATOM 1152 N N . LEU A 1 145 ? 13.646 0.478 -17.228 1.00 94.38 145 LEU A N 1
ATOM 1153 C CA . LEU A 1 145 ? 14.506 1.429 -17.949 1.00 94.38 145 LEU A CA 1
ATOM 1154 C C . LEU A 1 145 ? 14.513 2.794 -17.262 1.00 94.38 145 LEU A C 1
ATOM 1156 O O . LEU A 1 145 ? 15.558 3.431 -17.151 1.00 94.38 145 LEU A O 1
ATOM 1160 N N . ILE A 1 146 ? 13.357 3.243 -16.771 1.00 92.81 146 ILE A N 1
ATOM 1161 C CA . ILE A 1 146 ? 13.259 4.504 -16.027 1.00 92.81 146 ILE A CA 1
ATOM 1162 C C . ILE A 1 146 ? 14.136 4.439 -14.772 1.00 92.81 146 ILE A C 1
ATOM 1164 O O . ILE A 1 146 ? 14.917 5.356 -14.523 1.00 92.81 146 ILE A O 1
ATOM 1168 N N . GLN A 1 147 ? 14.084 3.325 -14.044 1.00 93.19 147 GLN A N 1
ATOM 1169 C CA . GLN A 1 147 ? 14.926 3.069 -12.880 1.00 93.19 147 GLN A CA 1
ATOM 1170 C C . GLN A 1 147 ? 16.420 3.098 -13.237 1.00 93.19 147 GLN A C 1
ATOM 1172 O O . GLN A 1 147 ? 17.200 3.834 -12.636 1.00 93.19 147 GLN A O 1
ATOM 1177 N N . GLN A 1 148 ? 16.819 2.366 -14.279 1.00 92.62 148 GLN A N 1
ATOM 1178 C CA . GLN A 1 148 ? 18.225 2.235 -14.668 1.00 92.62 148 GLN A CA 1
ATOM 1179 C C . GLN A 1 148 ? 18.840 3.532 -15.213 1.00 92.62 148 GLN A C 1
ATOM 1181 O O . GLN A 1 148 ? 20.031 3.791 -15.007 1.00 92.62 148 GLN A O 1
ATOM 1186 N N . TYR A 1 149 ? 18.064 4.351 -15.927 1.00 91.19 149 TYR A N 1
ATOM 1187 C CA . TYR A 1 149 ? 18.597 5.499 -16.669 1.00 91.19 149 TYR A CA 1
ATOM 1188 C C . TYR A 1 149 ? 18.224 6.865 -16.092 1.00 91.19 149 TYR A C 1
ATOM 1190 O O . TYR A 1 149 ? 18.904 7.838 -16.420 1.00 91.19 149 TYR A O 1
ATOM 1198 N N . LYS A 1 150 ? 17.175 6.969 -15.267 1.00 89.62 150 LYS A N 1
ATOM 1199 C CA . LYS A 1 150 ? 16.663 8.256 -14.767 1.00 89.62 150 LYS A CA 1
ATOM 1200 C C . LYS A 1 150 ? 16.535 8.332 -13.256 1.00 89.62 150 LYS A C 1
ATOM 1202 O O . LYS A 1 150 ? 16.972 9.322 -12.687 1.00 89.62 150 LYS A O 1
ATOM 1207 N N . VAL A 1 151 ? 16.001 7.297 -12.615 1.00 87.56 151 VAL A N 1
ATOM 1208 C CA . VAL A 1 151 ? 15.691 7.310 -11.177 1.00 87.56 151 VAL A CA 1
ATOM 1209 C C . VAL A 1 151 ? 16.392 6.138 -10.484 1.00 87.56 151 VAL A C 1
ATOM 1211 O O . VAL A 1 151 ? 15.764 5.179 -10.044 1.00 87.56 151 VAL A O 1
ATOM 1214 N N . ARG A 1 152 ? 17.730 6.196 -10.427 1.00 88.25 152 ARG A N 1
ATOM 1215 C CA . ARG A 1 152 ? 18.578 5.108 -9.890 1.00 88.25 152 ARG A CA 1
ATOM 1216 C C . ARG A 1 152 ? 18.517 4.967 -8.370 1.00 88.25 152 ARG A C 1
ATOM 1218 O O . ARG A 1 152 ? 18.892 3.926 -7.845 1.00 88.25 152 ARG A O 1
ATOM 1225 N N . THR A 1 153 ? 18.082 6.018 -7.684 1.00 87.25 153 THR A N 1
ATOM 1226 C CA . THR A 1 153 ? 17.926 6.085 -6.225 1.00 87.25 153 THR A CA 1
ATOM 1227 C C . THR A 1 153 ? 16.703 5.325 -5.725 1.00 87.25 153 THR A C 1
ATOM 1229 O O . THR A 1 153 ? 16.590 5.100 -4.525 1.00 87.25 153 THR A O 1
ATOM 1232 N N . ARG A 1 154 ? 15.804 4.915 -6.629 1.00 87.75 154 ARG A N 1
ATOM 1233 C CA . ARG A 1 154 ? 14.539 4.254 -6.306 1.00 87.75 154 ARG A CA 1
ATOM 1234 C C . ARG A 1 154 ? 14.462 2.852 -6.889 1.00 87.75 154 ARG A C 1
ATOM 1236 O O . ARG A 1 154 ? 15.114 2.507 -7.879 1.00 87.75 154 ARG A O 1
ATOM 1243 N N . SER A 1 155 ? 13.637 2.035 -6.259 1.00 91.06 155 SER A N 1
ATOM 1244 C CA . SER A 1 155 ? 13.272 0.705 -6.719 1.00 91.06 155 SER A CA 1
ATOM 1245 C C . SER A 1 155 ? 12.188 0.759 -7.801 1.00 91.06 155 SER A C 1
ATOM 1247 O O . SER A 1 155 ? 11.449 1.733 -7.951 1.00 91.06 155 SER A O 1
ATOM 1249 N N . ILE A 1 156 ? 12.054 -0.337 -8.553 1.00 91.62 156 ILE A N 1
ATOM 1250 C CA . ILE A 1 156 ? 10.973 -0.492 -9.538 1.00 91.62 156 ILE A CA 1
ATOM 1251 C C . ILE A 1 156 ? 9.600 -0.458 -8.848 1.00 91.62 156 ILE A C 1
ATOM 1253 O O . ILE A 1 156 ? 8.661 0.108 -9.402 1.00 91.62 156 ILE A O 1
ATOM 1257 N N . GLY A 1 157 ? 9.488 -1.020 -7.638 1.00 90.00 157 GLY A N 1
ATOM 1258 C CA . GLY A 1 157 ? 8.250 -0.998 -6.855 1.00 90.00 157 GLY A CA 1
ATOM 1259 C C . GLY A 1 157 ? 7.808 0.424 -6.513 1.00 90.00 157 GLY A C 1
ATOM 1260 O O . GLY A 1 157 ? 6.660 0.782 -6.762 1.00 90.00 157 GLY A O 1
ATOM 1261 N N . GLU A 1 158 ? 8.734 1.267 -6.048 1.00 89.00 158 GLU A N 1
ATOM 1262 C CA . GLU A 1 158 ? 8.458 2.683 -5.771 1.00 89.00 158 GLU A CA 1
ATOM 1263 C C . GLU A 1 158 ? 8.039 3.447 -7.032 1.00 89.00 158 GLU A C 1
ATOM 1265 O O . GLU A 1 158 ? 7.105 4.240 -6.976 1.00 89.00 158 GLU A O 1
ATOM 1270 N N . LEU A 1 159 ? 8.675 3.183 -8.178 1.00 90.25 159 LEU A N 1
ATOM 1271 C CA . LEU A 1 159 ? 8.323 3.802 -9.463 1.00 90.25 159 LEU A CA 1
ATOM 1272 C C . LEU A 1 159 ? 6.913 3.431 -9.933 1.00 90.25 159 LEU A C 1
ATOM 1274 O O . LEU A 1 159 ? 6.190 4.275 -10.463 1.00 90.25 159 LEU A O 1
ATOM 1278 N N . ILE A 1 160 ? 6.524 2.167 -9.760 1.00 90.75 160 ILE A N 1
ATOM 1279 C CA . ILE A 1 160 ? 5.179 1.694 -10.098 1.00 90.75 160 ILE A CA 1
ATOM 1280 C C . ILE A 1 160 ? 4.155 2.316 -9.149 1.00 90.75 160 ILE A C 1
ATOM 1282 O O . ILE A 1 160 ? 3.126 2.803 -9.612 1.00 90.75 160 ILE A O 1
ATOM 1286 N N . ASN A 1 161 ? 4.441 2.339 -7.845 1.00 86.94 161 ASN A N 1
ATOM 1287 C CA . ASN A 1 161 ? 3.564 2.968 -6.862 1.00 86.94 161 ASN A CA 1
ATOM 1288 C C . ASN A 1 161 ? 3.366 4.461 -7.178 1.00 86.94 161 ASN A C 1
ATOM 1290 O O . ASN A 1 161 ? 2.239 4.936 -7.313 1.00 86.94 161 ASN A O 1
ATOM 1294 N N . PHE A 1 162 ? 4.468 5.175 -7.424 1.00 86.56 162 PHE A N 1
ATOM 1295 C CA . PHE A 1 162 ? 4.458 6.580 -7.822 1.00 86.56 162 PHE A CA 1
ATOM 1296 C C . PHE A 1 162 ? 3.643 6.816 -9.098 1.00 86.56 162 PHE A C 1
ATOM 1298 O O . PHE A 1 162 ? 2.856 7.753 -9.151 1.00 86.56 162 PHE A O 1
ATOM 1305 N N . TYR A 1 163 ? 3.759 5.947 -10.109 1.00 87.94 163 TYR A N 1
ATOM 1306 C CA . TYR A 1 163 ? 2.976 6.053 -11.344 1.00 87.94 163 TYR A CA 1
ATOM 1307 C C . TYR A 1 163 ? 1.461 6.046 -11.101 1.00 87.94 163 TYR A C 1
ATOM 1309 O O . TYR A 1 163 ? 0.739 6.817 -11.736 1.00 87.94 163 TYR A O 1
ATOM 1317 N N . TYR A 1 164 ? 0.970 5.169 -10.222 1.00 86.19 164 TYR A N 1
ATOM 1318 C CA . TYR A 1 164 ? -0.463 5.074 -9.935 1.00 86.19 164 TYR A CA 1
ATOM 1319 C C . TYR A 1 164 ? -0.968 6.268 -9.131 1.00 86.19 164 TYR A C 1
ATOM 1321 O O . TYR A 1 164 ? -2.046 6.781 -9.424 1.00 86.19 164 TYR A O 1
ATOM 1329 N N . LEU A 1 165 ? -0.162 6.759 -8.192 1.00 79.38 165 LEU A N 1
ATOM 1330 C CA . LEU A 1 165 ? -0.481 7.963 -7.433 1.00 79.38 165 LEU A CA 1
ATOM 1331 C C . LEU A 1 165 ? -0.448 9.223 -8.314 1.00 79.38 165 LEU A C 1
ATOM 1333 O O . LEU A 1 165 ? -1.352 10.039 -8.226 1.00 79.38 165 LEU A O 1
ATOM 1337 N N . TRP A 1 166 ? 0.538 9.354 -9.208 1.00 79.56 166 TRP A N 1
ATOM 1338 C CA . TRP A 1 166 ? 0.675 10.479 -10.149 1.00 79.56 166 TRP A CA 1
ATOM 1339 C C . TRP A 1 166 ? -0.436 10.535 -11.203 1.00 79.56 166 TRP A C 1
ATOM 1341 O O . TRP A 1 166 ? -0.784 11.607 -11.687 1.00 79.56 166 TRP A O 1
ATOM 1351 N N . LYS A 1 167 ? -0.969 9.379 -11.613 1.00 79.69 167 LYS A N 1
ATOM 1352 C CA . LYS A 1 167 ? -2.024 9.308 -12.634 1.00 79.69 167 LYS A CA 1
ATOM 1353 C C . LYS A 1 167 ? -3.397 9.758 -12.104 1.00 79.69 167 LYS A C 1
ATOM 1355 O O . LYS A 1 167 ? -4.285 10.004 -12.920 1.00 79.69 167 LYS A O 1
ATOM 1360 N N . THR A 1 168 ? -3.576 9.760 -10.785 1.00 66.88 168 THR A N 1
ATOM 1361 C CA . THR A 1 168 ? -4.841 10.101 -10.118 1.00 66.88 168 THR A CA 1
ATOM 1362 C C . THR A 1 168 ? -5.059 11.606 -10.147 1.00 66.88 168 THR A C 1
ATOM 1364 O O . THR A 1 168 ? -6.188 12.010 -10.497 1.00 66.88 168 THR A O 1
#

pLDDT: mean 76.02, std 18.14, range [33.12, 94.38]

Radius of gyration: 27.62 Å; chains: 1; bounding box: 55×66×75 Å

Organism: NCBI:txid69355

Foldseek 3Di:
DDDDDDDDDDPDDPPPPPPDQDDDPVRDDDDDPDDDPPVPPPDPPPPDDDQADPVQDDPVVVVVLVVVVLVVVVPDDDPDDDPFPDDDCSVLRSLCVVVSNDSVVSVVVCVVDVDPPCDLVNPDDPQLVVLLVVLCVPPNLPLVSSCVPRNVVDDSVSSVVVVVRVVD

Secondary structure (DSSP, 8-state):
-------------------SPP-STTTSPPPPPS---TTSS----S-PPP---TTSS-HHHHHHHHHHHHHTTTTS--TT---PPPPPSHHHHHHHHHTTT-HHHHHHHHHHS------TTTTS-HHHHHHHHHHHHHHTT-HHHHHHHT-TTS-HHHHHHHHHHHH-